Protein AF-L0PGS2-F1 (afdb_monomer)

Foldseek 3Di:
DDDDDPDPDDDQDDPPDDPPDDRPCPDAFEDEDDQQAVVVQVVCCVVVVGPYYDYDLNCLQAVCRVVGDNAHFLLNVLVLLVVCVVVVPDFVVNLSSNLNNCVVVDDPVLSVVSNPQDGPVSNVVSCVQFWDRDHPPDPCRNPGHHIDTDDDD

pLDDT: mean 84.92, std 19.07, range [28.48, 97.94]

Structure (mmCIF, N/CA/C/O backbone):
data_AF-L0PGS2-F1
#
_entry.id   AF-L0PGS2-F1
#
loop_
_atom_site.group_PDB
_atom_site.id
_atom_site.type_symbol
_atom_site.label_atom_id
_atom_site.label_alt_id
_atom_site.label_comp_id
_atom_site.label_asym_id
_atom_site.label_entity_id
_atom_site.label_seq_id
_atom_site.pdbx_PDB_ins_code
_atom_site.Cartn_x
_atom_site.Cartn_y
_atom_site.Cartn_z
_atom_site.occupancy
_atom_site.B_iso_or_equiv
_atom_site.auth_seq_id
_atom_site.auth_comp_id
_atom_site.auth_asym_id
_atom_site.auth_atom_id
_atom_site.pdbx_PDB_model_num
ATOM 1 N N . THR A 1 1 ? 22.226 13.594 0.330 1.00 32.47 1 THR A N 1
ATOM 2 C CA . THR A 1 1 ? 23.367 12.786 -0.143 1.00 32.47 1 THR A CA 1
ATOM 3 C C . THR A 1 1 ? 22.818 11.483 -0.688 1.00 32.47 1 THR A C 1
ATOM 5 O O . THR A 1 1 ? 22.303 10.657 0.051 1.00 32.47 1 THR A O 1
ATOM 8 N N . SER A 1 2 ? 22.762 11.393 -2.012 1.00 35.91 2 SER A N 1
ATOM 9 C CA . SER A 1 2 ? 21.965 10.440 -2.787 1.00 35.91 2 SER A CA 1
ATOM 10 C C . SER A 1 2 ? 22.901 9.490 -3.520 1.00 35.91 2 SER A C 1
ATOM 12 O O . SER A 1 2 ? 23.566 9.913 -4.459 1.00 35.91 2 SER A O 1
ATOM 14 N N . SER A 1 3 ? 22.965 8.225 -3.104 1.00 39.28 3 SER A N 1
ATOM 15 C CA . SER A 1 3 ? 23.744 7.211 -3.827 1.00 39.28 3 SER A CA 1
ATOM 16 C C . SER A 1 3 ? 23.524 5.793 -3.300 1.00 39.28 3 SER A C 1
ATOM 18 O O . SER A 1 3 ? 24.449 5.206 -2.768 1.00 39.28 3 SER A O 1
ATOM 20 N N . TRP A 1 4 ? 22.343 5.195 -3.498 1.00 28.48 4 TRP A N 1
ATOM 21 C CA . TRP A 1 4 ? 22.220 3.725 -3.477 1.00 28.48 4 TRP A CA 1
ATOM 22 C C . TRP A 1 4 ? 21.180 3.244 -4.501 1.00 28.48 4 TRP A C 1
ATOM 24 O O . TRP A 1 4 ? 20.071 2.851 -4.160 1.00 28.48 4 TRP A O 1
ATOM 34 N N . CYS A 1 5 ? 21.558 3.266 -5.780 1.00 32.09 5 CYS A N 1
ATOM 35 C CA . CYS A 1 5 ? 21.073 2.281 -6.747 1.00 32.09 5 CYS A CA 1
ATOM 36 C C . CYS A 1 5 ? 22.157 1.206 -6.851 1.00 32.09 5 CYS A C 1
ATOM 38 O O . CYS A 1 5 ? 23.204 1.453 -7.445 1.00 32.09 5 CYS A O 1
ATOM 40 N N . ARG A 1 6 ? 21.942 0.024 -6.265 1.00 29.12 6 ARG A N 1
ATOM 41 C CA . ARG A 1 6 ? 22.724 -1.162 -6.640 1.00 29.12 6 ARG A CA 1
ATOM 42 C C . ARG A 1 6 ? 21.908 -1.947 -7.657 1.00 29.12 6 ARG A C 1
ATOM 44 O O . ARG A 1 6 ? 20.999 -2.691 -7.309 1.00 29.12 6 ARG A O 1
ATOM 51 N N . LEU A 1 7 ? 22.231 -1.695 -8.918 1.00 39.03 7 LEU A N 1
ATOM 52 C CA . LEU A 1 7 ? 21.768 -2.416 -10.093 1.00 39.03 7 LEU A CA 1
ATOM 53 C C . LEU A 1 7 ? 22.911 -3.343 -10.531 1.00 39.03 7 LEU A C 1
ATOM 55 O O . LEU A 1 7 ? 24.043 -2.879 -10.662 1.00 39.03 7 LEU A O 1
ATOM 59 N N . TYR A 1 8 ? 22.633 -4.614 -10.805 1.00 37.81 8 TYR A N 1
ATOM 60 C CA . TYR A 1 8 ? 23.505 -5.416 -11.666 1.00 37.81 8 TYR A CA 1
ATOM 61 C C . TYR A 1 8 ? 22.916 -5.379 -13.076 1.00 37.81 8 TYR A C 1
ATOM 63 O O . TYR A 1 8 ? 22.104 -6.219 -13.449 1.00 37.81 8 TYR A O 1
ATOM 71 N N . GLY A 1 9 ? 23.283 -4.348 -13.839 1.00 42.25 9 GLY A N 1
ATOM 72 C CA . GLY A 1 9 ? 23.015 -4.281 -15.273 1.00 42.25 9 GLY A CA 1
ATOM 73 C C . GLY A 1 9 ? 24.163 -4.944 -16.026 1.00 42.25 9 GLY A C 1
ATOM 74 O O . GLY A 1 9 ? 25.286 -4.446 -15.995 1.00 42.25 9 GLY A O 1
ATOM 75 N N . VAL A 1 10 ? 23.906 -6.075 -16.678 1.00 50.50 10 VAL A N 1
ATOM 76 C CA . VAL A 1 10 ? 24.906 -6.758 -17.509 1.00 50.50 10 VAL A CA 1
ATOM 77 C C . VAL A 1 10 ? 24.833 -6.193 -18.928 1.00 50.50 10 VAL A C 1
ATOM 79 O O . VAL A 1 10 ? 23.773 -6.201 -19.551 1.00 50.50 10 VAL A O 1
ATOM 82 N N . HIS A 1 11 ? 25.956 -5.694 -19.451 1.00 45.12 11 HIS A N 1
ATOM 83 C CA . HIS A 1 11 ? 26.052 -5.260 -20.845 1.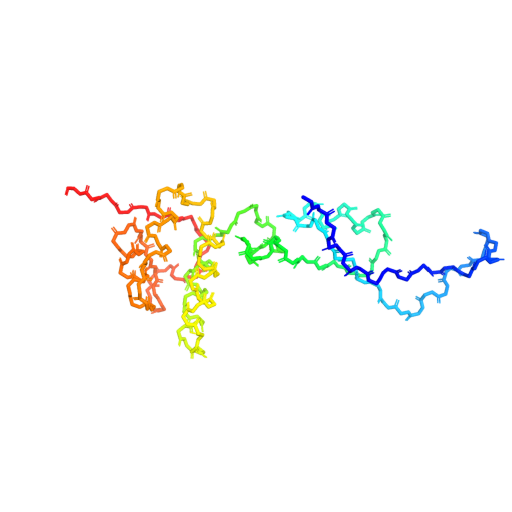00 45.12 11 HIS A CA 1
ATOM 84 C C . HIS A 1 11 ? 26.161 -6.489 -21.760 1.00 45.12 11 HIS A C 1
ATOM 86 O O . HIS A 1 11 ? 27.085 -7.287 -21.625 1.00 45.12 11 HIS A O 1
ATOM 92 N N . GLY A 1 12 ? 25.230 -6.639 -22.704 1.00 45.28 12 GLY A N 1
ATOM 93 C CA . GLY A 1 12 ? 25.138 -7.797 -23.605 1.00 45.28 12 GLY A CA 1
ATOM 94 C C . GLY A 1 12 ? 26.187 -7.890 -24.713 1.00 45.28 12 GLY A C 1
ATOM 95 O O . GLY A 1 12 ? 26.031 -8.713 -25.611 1.00 45.28 12 GLY A O 1
ATOM 96 N N . ARG A 1 13 ? 27.225 -7.046 -24.687 1.00 49.50 13 ARG A N 1
ATOM 97 C CA . ARG A 1 13 ? 28.328 -7.056 -25.655 1.00 49.50 13 ARG A CA 1
ATOM 98 C C . ARG A 1 13 ? 29.657 -7.210 -24.939 1.00 49.50 13 ARG A C 1
ATOM 100 O O . ARG A 1 13 ? 29.901 -6.573 -23.914 1.00 49.50 13 ARG A O 1
ATOM 107 N N . ARG A 1 14 ? 30.553 -8.012 -25.515 1.00 52.53 14 ARG A N 1
ATOM 108 C CA . ARG A 1 14 ? 31.965 -8.000 -25.105 1.00 52.53 14 ARG A CA 1
ATOM 109 C C . ARG A 1 14 ? 32.596 -6.665 -25.512 1.00 52.53 14 ARG A C 1
ATOM 111 O O . ARG A 1 14 ? 32.217 -6.084 -26.524 1.00 52.53 14 ARG A O 1
ATOM 118 N N . ARG A 1 15 ? 33.613 -6.212 -24.769 1.00 49.62 15 ARG A N 1
ATOM 119 C CA . ARG A 1 15 ? 34.323 -4.932 -24.996 1.00 49.62 15 ARG A CA 1
ATOM 120 C C . ARG A 1 15 ? 34.821 -4.729 -26.441 1.00 49.62 15 ARG A C 1
ATOM 122 O O . ARG A 1 15 ? 34.914 -3.591 -26.878 1.00 49.62 15 ARG A O 1
ATOM 129 N N . ASN A 1 16 ? 35.091 -5.812 -27.174 1.00 53.34 16 ASN A N 1
ATOM 130 C CA . ASN A 1 16 ? 35.611 -5.785 -28.548 1.00 53.34 16 ASN A CA 1
ATOM 131 C C . ASN A 1 16 ? 34.599 -6.270 -29.609 1.00 53.34 16 ASN A C 1
ATOM 133 O O . ASN A 1 16 ? 35.001 -6.622 -30.715 1.00 53.34 16 ASN A O 1
ATOM 137 N N . GLN A 1 17 ? 33.304 -6.341 -29.288 1.00 48.28 17 GLN A N 1
ATOM 138 C CA . GLN A 1 17 ? 32.289 -6.837 -30.222 1.00 48.28 17 GLN A CA 1
ATOM 139 C C . GLN A 1 17 ? 31.911 -5.758 -31.251 1.00 48.28 17 GLN A C 1
ATOM 141 O O . GLN A 1 17 ? 31.546 -4.640 -30.879 1.00 48.28 17 GLN A O 1
ATOM 146 N N . LYS A 1 18 ? 31.994 -6.086 -32.548 1.00 50.56 18 LYS A N 1
ATOM 147 C CA . LYS A 1 18 ? 31.597 -5.181 -33.641 1.00 50.56 18 LYS A CA 1
ATOM 148 C C . LYS A 1 18 ? 30.072 -5.032 -33.679 1.00 50.56 18 LYS A C 1
ATOM 150 O O . LYS A 1 18 ? 29.343 -5.972 -33.374 1.00 50.56 18 LYS A O 1
ATOM 155 N N . SER A 1 19 ? 29.580 -3.863 -34.094 1.00 52.81 19 SER A N 1
ATOM 156 C CA . SER A 1 19 ? 28.142 -3.533 -34.131 1.00 52.81 19 SER A CA 1
ATOM 157 C C . SER A 1 19 ? 27.299 -4.449 -35.029 1.00 52.81 19 SER A C 1
ATOM 159 O O . SER A 1 19 ? 26.081 -4.478 -34.880 1.00 52.81 19 SER A O 1
ATOM 161 N N . SER A 1 20 ? 27.941 -5.188 -35.937 1.00 55.09 20 SER A N 1
ATOM 162 C CA . SER A 1 20 ? 27.332 -6.119 -36.889 1.00 55.09 20 SER A CA 1
ATOM 163 C C . SER A 1 20 ? 27.034 -7.514 -36.323 1.00 55.09 20 SER A C 1
ATOM 165 O O . SER A 1 20 ? 26.385 -8.301 -37.004 1.00 55.09 20 SER A O 1
ATOM 167 N N . GLU A 1 21 ? 27.509 -7.857 -35.121 1.00 53.84 21 GLU A N 1
ATOM 168 C CA . GLU A 1 21 ? 27.270 -9.177 -34.518 1.00 53.84 21 GLU A CA 1
ATOM 169 C C . GLU A 1 21 ? 26.009 -9.183 -33.628 1.00 53.84 21 GLU A C 1
ATOM 171 O O . GLU A 1 21 ? 25.851 -8.282 -32.795 1.00 53.84 21 GLU A O 1
ATOM 176 N N . PRO A 1 22 ? 25.118 -10.192 -33.749 1.00 51.44 22 PRO A N 1
ATOM 177 C CA . PRO A 1 22 ? 23.904 -10.285 -32.939 1.00 51.44 22 PRO A CA 1
ATOM 178 C C . PRO A 1 22 ? 24.227 -10.450 -31.444 1.00 51.44 22 PRO A C 1
ATOM 180 O O . PRO A 1 22 ? 25.160 -11.154 -31.058 1.00 51.44 22 PRO A O 1
ATOM 183 N N . ASN A 1 23 ? 23.442 -9.795 -30.581 1.00 53.38 23 ASN A N 1
ATOM 184 C CA . ASN A 1 23 ? 23.578 -9.908 -29.126 1.00 53.38 23 ASN A CA 1
ATOM 185 C C . ASN A 1 23 ? 23.200 -11.333 -28.678 1.00 53.38 23 ASN A C 1
ATOM 187 O O . ASN A 1 23 ? 22.023 -11.676 -28.623 1.00 53.38 23 ASN A O 1
ATOM 191 N N . LEU A 1 24 ? 24.187 -12.151 -28.311 1.00 49.59 24 LEU A N 1
ATOM 192 C CA . LEU A 1 24 ? 24.002 -13.497 -27.748 1.00 49.59 24 LEU A CA 1
ATOM 193 C C . LEU A 1 24 ? 23.628 -13.458 -26.249 1.00 49.59 24 LEU A C 1
ATOM 195 O O . LEU A 1 24 ? 24.211 -14.177 -25.437 1.00 49.59 24 LEU A O 1
ATOM 199 N N . LEU A 1 25 ? 22.683 -12.607 -25.838 1.00 50.72 25 LEU A N 1
ATOM 200 C CA . LEU A 1 25 ? 22.140 -12.672 -24.477 1.00 50.72 25 LEU A CA 1
ATOM 201 C C . LEU A 1 25 ? 21.098 -13.796 -24.410 1.00 50.72 25 LEU A C 1
ATOM 203 O O . LEU A 1 25 ? 19.911 -13.578 -24.613 1.00 50.72 25 LEU A O 1
ATOM 207 N N . LEU A 1 26 ? 21.562 -15.010 -24.113 1.00 61.16 26 LEU A N 1
ATOM 208 C CA . LEU A 1 26 ? 20.713 -16.165 -23.782 1.00 61.16 26 LEU A CA 1
ATOM 209 C C . LEU A 1 26 ? 20.077 -16.065 -22.381 1.00 61.16 26 LEU A C 1
ATOM 211 O O . LEU A 1 26 ? 19.292 -16.930 -22.003 1.00 61.16 26 LEU A O 1
ATOM 215 N N . VAL A 1 27 ? 20.421 -15.039 -21.597 1.00 71.12 27 VAL A N 1
ATOM 216 C CA . VAL A 1 27 ? 19.950 -14.863 -20.217 1.00 71.12 27 VAL A CA 1
ATOM 217 C C . VAL A 1 27 ? 18.952 -13.702 -20.164 1.00 71.12 27 VAL A C 1
ATOM 219 O O . VAL A 1 27 ? 19.310 -12.600 -20.587 1.00 71.12 27 VAL A O 1
ATOM 222 N N . PRO A 1 28 ? 17.727 -13.913 -19.645 1.00 80.88 28 PRO A N 1
ATOM 223 C CA . PRO A 1 28 ? 16.724 -12.861 -19.550 1.00 80.88 28 PRO A CA 1
ATOM 224 C C . PRO A 1 28 ? 17.177 -11.743 -18.603 1.00 80.88 28 PRO A C 1
ATOM 226 O O . PRO A 1 28 ? 17.633 -11.999 -17.488 1.00 80.88 28 PRO A O 1
ATOM 229 N N . VAL A 1 29 ? 17.023 -10.494 -19.042 1.00 81.50 29 VAL A N 1
ATOM 230 C CA . VAL A 1 29 ? 17.383 -9.288 -18.283 1.00 81.50 29 VAL A CA 1
ATOM 231 C C . VAL A 1 29 ? 16.122 -8.594 -17.773 1.00 81.50 29 VAL A C 1
ATOM 233 O O . VAL A 1 29 ? 15.183 -8.373 -18.537 1.00 81.50 29 VAL A O 1
ATOM 236 N N . VAL A 1 30 ? 16.119 -8.203 -16.496 1.00 87.00 30 VAL A N 1
ATOM 237 C CA . VAL A 1 30 ? 15.042 -7.427 -15.861 1.00 87.00 30 VAL A CA 1
ATOM 238 C C . VAL A 1 30 ? 15.575 -6.058 -15.443 1.00 87.00 30 VAL A C 1
ATOM 240 O O . VAL A 1 30 ? 16.555 -5.982 -14.700 1.00 87.00 30 VAL A O 1
ATOM 243 N N . ALA A 1 31 ? 14.935 -4.973 -15.885 1.00 85.56 31 ALA A N 1
ATOM 244 C CA . ALA A 1 31 ? 15.253 -3.634 -15.386 1.00 85.56 31 ALA A CA 1
ATOM 245 C C . ALA A 1 31 ? 14.510 -3.351 -14.074 1.00 85.56 31 ALA A C 1
ATOM 247 O O . ALA A 1 31 ? 13.329 -3.663 -13.941 1.00 85.56 31 ALA A O 1
ATOM 248 N N . ASN A 1 32 ? 15.190 -2.718 -13.118 1.00 86.50 32 ASN A N 1
ATOM 249 C CA . ASN A 1 32 ? 14.606 -2.263 -11.858 1.00 86.50 32 ASN A CA 1
ATOM 250 C C . ASN A 1 32 ? 15.049 -0.831 -11.573 1.00 86.50 32 ASN A C 1
ATOM 252 O O . ASN A 1 32 ? 16.241 -0.574 -11.421 1.00 86.50 32 ASN A O 1
ATOM 256 N N . GLY A 1 33 ? 14.095 0.084 -11.462 1.00 79.19 33 GLY A N 1
ATOM 257 C CA . GLY A 1 33 ? 14.372 1.474 -11.121 1.00 79.19 33 GLY A CA 1
ATOM 258 C C . GLY A 1 33 ? 13.307 2.406 -11.672 1.00 79.19 33 GLY A C 1
ATOM 259 O O . GLY A 1 33 ? 12.873 2.241 -12.802 1.00 79.19 33 GLY A O 1
ATOM 260 N N . ASP A 1 34 ? 12.884 3.363 -10.848 1.00 85.69 34 ASP A N 1
ATOM 261 C CA . ASP A 1 34 ? 12.058 4.518 -11.233 1.00 85.69 34 ASP A CA 1
ATOM 262 C C . ASP A 1 34 ? 10.758 4.228 -12.001 1.00 85.69 34 ASP A C 1
ATOM 264 O O . ASP A 1 34 ? 10.264 5.061 -12.750 1.00 85.69 34 ASP A O 1
ATOM 268 N N . VAL A 1 35 ? 10.144 3.074 -11.734 1.00 91.50 35 VAL A N 1
ATOM 269 C CA . VAL A 1 35 ? 8.808 2.720 -12.228 1.00 91.50 35 VAL A CA 1
ATOM 270 C C . VAL A 1 35 ? 7.754 3.092 -11.186 1.00 91.50 35 VAL A C 1
ATOM 272 O O . VAL A 1 35 ? 7.635 2.404 -10.165 1.00 91.50 35 VAL A O 1
ATOM 275 N N . PHE A 1 36 ? 6.980 4.149 -11.440 1.00 91.88 36 PHE A N 1
ATOM 276 C CA . PHE A 1 36 ? 5.854 4.584 -10.596 1.00 91.88 36 PHE A CA 1
ATOM 277 C C . PHE A 1 36 ? 4.499 4.480 -11.302 1.00 91.88 36 PHE A C 1
ATOM 279 O O . PHE A 1 36 ? 3.468 4.439 -10.632 1.00 91.88 36 PHE A O 1
ATOM 286 N N . THR A 1 37 ? 4.509 4.389 -12.628 1.00 93.19 37 THR A N 1
ATOM 287 C CA . THR A 1 37 ? 3.338 4.175 -13.478 1.00 93.19 37 THR A CA 1
ATOM 288 C C . THR A 1 37 ? 3.588 3.030 -14.458 1.00 93.19 37 THR A C 1
ATOM 290 O O . THR A 1 37 ? 4.733 2.651 -14.728 1.00 93.19 37 THR A O 1
ATOM 293 N N . LEU A 1 38 ? 2.516 2.493 -15.044 1.00 94.31 38 LEU A N 1
ATOM 294 C CA . LEU A 1 38 ? 2.642 1.526 -16.137 1.00 94.31 38 LEU A CA 1
ATOM 295 C C . LEU A 1 38 ? 3.324 2.154 -17.368 1.00 94.31 38 LEU A C 1
ATOM 297 O O . LEU A 1 38 ? 4.059 1.476 -18.084 1.00 94.31 38 LEU A O 1
ATOM 301 N N . SER A 1 39 ? 3.140 3.462 -17.584 1.00 93.88 39 SER A N 1
ATOM 302 C CA . SER A 1 39 ? 3.834 4.197 -18.643 1.00 93.88 39 SER A CA 1
ATOM 303 C C . SER A 1 39 ? 5.349 4.196 -18.435 1.00 93.88 39 SER A C 1
ATOM 305 O O . SER A 1 39 ? 6.079 3.948 -19.390 1.00 93.88 39 SER A O 1
ATOM 307 N N . ASP A 1 40 ? 5.834 4.401 -17.205 1.00 91.75 40 ASP A N 1
ATOM 308 C CA . ASP A 1 40 ? 7.272 4.344 -16.900 1.00 91.75 40 ASP A CA 1
ATOM 309 C C . ASP A 1 40 ? 7.847 2.966 -17.239 1.00 91.75 40 ASP A C 1
ATOM 311 O O . ASP A 1 40 ? 8.880 2.863 -17.903 1.00 91.75 40 ASP A O 1
ATOM 315 N N . ALA A 1 41 ? 7.140 1.899 -16.843 1.00 92.12 41 ALA A N 1
ATOM 316 C CA . ALA A 1 41 ? 7.529 0.527 -17.155 1.00 92.12 41 ALA A CA 1
ATOM 317 C C . ALA A 1 41 ? 7.630 0.299 -18.670 1.00 92.12 41 ALA A C 1
ATOM 319 O O . ALA A 1 41 ? 8.640 -0.215 -19.153 1.00 92.12 41 ALA A O 1
ATOM 320 N N . ASN A 1 42 ? 6.618 0.735 -19.425 1.00 93.06 42 ASN A N 1
ATOM 321 C CA . ASN A 1 42 ? 6.584 0.605 -20.881 1.00 93.06 42 ASN A CA 1
ATOM 322 C C . ASN A 1 42 ? 7.695 1.418 -21.561 1.00 93.06 42 ASN A C 1
ATOM 324 O O . ASN A 1 42 ? 8.344 0.925 -22.485 1.00 93.06 42 ASN A O 1
ATOM 328 N N . CYS A 1 43 ? 7.952 2.641 -21.094 1.00 91.38 43 CYS A N 1
ATOM 329 C CA . CYS A 1 43 ? 9.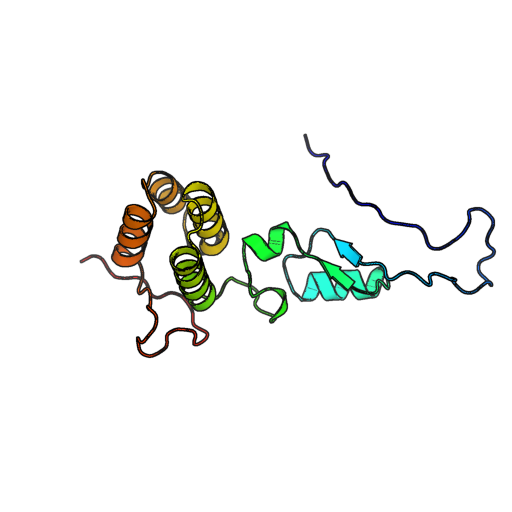029 3.490 -21.598 1.00 91.38 43 CYS A CA 1
ATOM 330 C C . CYS A 1 43 ? 10.404 2.853 -21.365 1.00 91.38 43 CYS A C 1
ATOM 332 O O . CYS A 1 43 ? 11.204 2.771 -22.298 1.00 91.3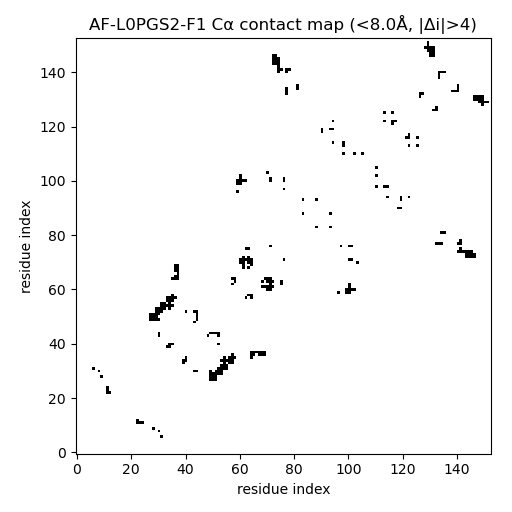8 43 CYS A O 1
ATOM 334 N N . ILE A 1 44 ? 10.667 2.354 -20.153 1.00 86.31 44 ILE A N 1
ATOM 335 C CA . ILE A 1 44 ? 11.930 1.685 -19.818 1.00 86.31 44 ILE A CA 1
ATOM 336 C C . ILE A 1 44 ? 12.087 0.408 -20.643 1.00 86.31 44 ILE A C 1
ATOM 338 O O . ILE A 1 44 ? 13.152 0.198 -21.224 1.00 86.31 44 ILE A O 1
ATOM 342 N N . ALA A 1 45 ? 11.039 -0.412 -20.756 1.00 88.56 45 ALA A N 1
ATOM 343 C CA . ALA A 1 45 ? 11.069 -1.632 -21.559 1.00 88.56 45 ALA A CA 1
ATOM 344 C C . ALA A 1 45 ? 11.389 -1.328 -23.027 1.00 88.56 45 ALA A C 1
ATOM 346 O O . ALA A 1 45 ? 12.288 -1.939 -23.602 1.00 88.56 45 ALA A O 1
ATOM 347 N N . LYS A 1 46 ? 10.725 -0.322 -23.609 1.00 89.50 46 LYS A N 1
ATOM 348 C CA . LYS A 1 46 ? 10.948 0.102 -24.996 1.00 89.50 46 LYS A CA 1
ATOM 349 C C . LYS A 1 46 ? 12.356 0.654 -25.222 1.00 89.50 46 LYS A C 1
ATOM 351 O O . LYS A 1 46 ? 12.958 0.371 -26.251 1.00 89.50 46 LYS A O 1
ATOM 356 N N . TYR A 1 47 ? 12.877 1.445 -24.284 1.00 87.12 47 TYR A N 1
ATOM 357 C CA . TYR A 1 47 ? 14.192 2.073 -24.417 1.00 87.12 47 TYR A CA 1
ATOM 358 C C . TYR A 1 47 ? 15.347 1.085 -24.206 1.00 87.12 47 TYR A C 1
ATOM 360 O O . TYR A 1 47 ? 16.360 1.149 -24.897 1.00 87.12 47 TYR A O 1
ATOM 368 N N . THR A 1 48 ? 15.204 0.170 -23.247 1.00 83.00 48 THR A N 1
ATOM 369 C CA . THR A 1 48 ? 16.279 -0.752 -22.843 1.00 83.00 48 THR A CA 1
ATOM 370 C C . THR A 1 48 ? 16.199 -2.122 -23.515 1.00 83.00 48 THR A C 1
ATOM 372 O O . THR A 1 48 ? 17.181 -2.861 -23.486 1.00 83.00 48 THR A O 1
ATOM 375 N N . ASN A 1 49 ? 15.060 -2.452 -24.136 1.00 85.50 49 ASN A N 1
ATOM 376 C CA . ASN A 1 49 ? 14.784 -3.741 -24.772 1.00 85.50 49 ASN A CA 1
ATOM 377 C C . ASN A 1 49 ? 15.039 -4.941 -23.836 1.00 85.50 49 ASN A C 1
ATOM 379 O O . ASN A 1 49 ? 15.600 -5.961 -24.238 1.00 85.50 49 ASN A O 1
ATOM 383 N N . VAL A 1 50 ? 14.675 -4.784 -22.560 1.00 86.12 50 VAL A N 1
ATOM 384 C CA . VAL A 1 50 ? 14.779 -5.823 -21.524 1.00 86.12 50 VAL A CA 1
ATOM 385 C C . VAL A 1 50 ? 13.632 -6.827 -21.610 1.00 86.12 50 VAL A C 1
ATOM 387 O O . VAL A 1 50 ? 12.566 -6.535 -22.145 1.00 86.12 50 VAL A O 1
ATOM 390 N N . ASN A 1 51 ? 13.835 -8.012 -21.035 1.00 88.12 51 ASN A N 1
ATOM 391 C CA . ASN A 1 51 ? 12.838 -9.083 -21.006 1.00 88.12 51 ASN A CA 1
ATOM 392 C C . ASN A 1 51 ? 11.782 -8.888 -19.909 1.00 88.12 51 ASN A C 1
ATOM 394 O O . ASN A 1 51 ? 10.738 -9.533 -19.951 1.00 88.12 51 ASN A O 1
ATOM 398 N N . GLY A 1 52 ? 12.045 -8.025 -18.925 1.00 89.00 52 GLY A N 1
ATOM 399 C CA . GLY A 1 52 ? 11.100 -7.733 -17.855 1.00 89.00 52 GLY A CA 1
ATOM 400 C C . GLY A 1 52 ? 11.389 -6.426 -17.128 1.00 89.00 52 GLY A C 1
ATOM 401 O O . GLY A 1 52 ? 12.479 -5.859 -17.221 1.00 89.00 52 GLY A O 1
ATOM 402 N N . ILE A 1 53 ? 10.393 -5.972 -16.373 1.00 91.12 53 ILE A N 1
ATOM 403 C CA . ILE A 1 53 ? 10.453 -4.772 -15.542 1.00 91.12 53 ILE A CA 1
ATOM 404 C C . ILE A 1 53 ? 10.083 -5.139 -14.109 1.00 91.12 53 ILE A C 1
ATOM 406 O O . ILE A 1 53 ? 9.138 -5.886 -13.871 1.00 91.12 53 ILE A O 1
ATOM 410 N N . MET A 1 54 ? 10.804 -4.567 -13.153 1.00 91.50 54 MET A N 1
ATOM 411 C CA . MET A 1 54 ? 10.506 -4.639 -11.733 1.00 91.50 54 MET A CA 1
ATOM 412 C C . MET A 1 54 ? 10.373 -3.224 -11.165 1.00 91.50 54 MET A C 1
ATOM 414 O O . MET A 1 54 ? 11.160 -2.332 -11.480 1.00 91.50 54 MET A O 1
ATOM 418 N N . SER A 1 55 ? 9.378 -3.024 -10.300 1.00 91.31 55 SER A N 1
ATOM 419 C CA . SER A 1 55 ? 9.252 -1.817 -9.483 1.00 91.31 55 SER A CA 1
ATOM 420 C C . SER A 1 55 ? 9.497 -2.172 -8.024 1.00 91.31 55 SER A C 1
ATOM 422 O O . SER A 1 55 ? 8.950 -3.146 -7.516 1.00 91.31 55 SER A O 1
ATOM 424 N N . SER A 1 56 ? 10.312 -1.366 -7.349 1.00 88.50 56 SER A N 1
ATOM 425 C CA . SER A 1 56 ? 10.564 -1.482 -5.911 1.00 88.50 56 SER A CA 1
ATOM 426 C C . SER A 1 56 ? 9.760 -0.443 -5.135 1.00 88.50 56 SER A C 1
ATOM 428 O O . SER A 1 56 ? 8.881 -0.779 -4.352 1.00 88.50 56 SER A O 1
ATOM 430 N N . ARG A 1 57 ? 10.017 0.847 -5.371 1.00 89.88 57 ARG A N 1
ATOM 431 C CA . ARG A 1 57 ? 9.325 1.929 -4.656 1.00 89.88 57 ARG A CA 1
ATOM 432 C C . ARG A 1 57 ? 7.880 2.100 -5.110 1.00 89.88 57 ARG A C 1
ATOM 434 O O . ARG A 1 57 ? 7.014 2.244 -4.257 1.00 89.88 57 ARG A O 1
ATOM 441 N N . GLY A 1 58 ? 7.614 2.066 -6.417 1.00 92.19 58 GLY A N 1
ATOM 442 C CA . GLY A 1 58 ? 6.273 2.294 -6.961 1.00 92.19 58 GLY A CA 1
ATOM 443 C C . GLY A 1 58 ? 5.244 1.301 -6.423 1.00 92.19 58 GLY A C 1
ATOM 444 O O . GLY A 1 58 ? 4.165 1.715 -6.006 1.00 92.19 58 GLY A O 1
ATOM 445 N N . ILE A 1 59 ? 5.613 0.020 -6.317 1.00 93.62 59 ILE A N 1
ATOM 446 C CA . ILE A 1 59 ? 4.693 -1.022 -5.845 1.00 93.62 59 ILE A CA 1
ATOM 447 C C . ILE A 1 59 ? 4.352 -0.913 -4.351 1.00 93.62 59 ILE A C 1
ATOM 449 O O . ILE A 1 59 ? 3.257 -1.291 -3.950 1.00 93.62 59 ILE A O 1
ATOM 453 N N . LEU A 1 60 ? 5.238 -0.327 -3.531 1.00 94.19 60 LEU A N 1
ATOM 454 C CA . LEU A 1 60 ? 4.938 -0.032 -2.122 1.00 94.19 60 LEU A CA 1
ATOM 455 C C . LEU A 1 60 ? 3.849 1.038 -1.978 1.00 94.19 60 LEU A C 1
ATOM 457 O O . LEU A 1 60 ? 3.076 0.998 -1.026 1.00 94.19 60 LEU A O 1
ATOM 461 N N . PHE A 1 61 ? 3.799 2.002 -2.902 1.00 94.69 61 PHE A N 1
ATOM 462 C CA . PHE A 1 61 ? 2.763 3.037 -2.915 1.00 94.69 61 PHE A CA 1
ATOM 463 C C . PHE A 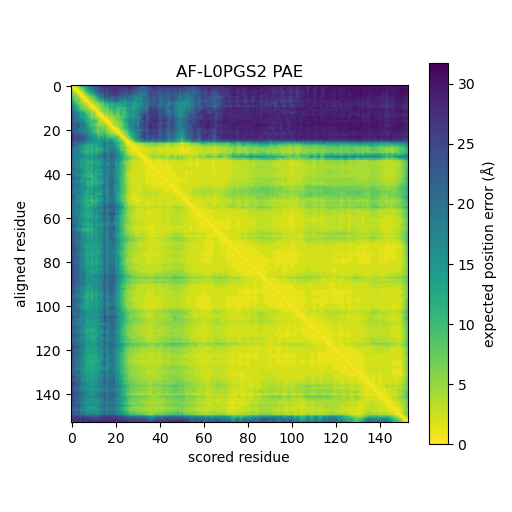1 61 ? 1.482 2.565 -3.595 1.00 94.69 61 PHE A C 1
ATOM 465 O O . PHE A 1 61 ? 0.407 3.034 -3.242 1.00 94.69 61 PHE A O 1
ATOM 472 N N . ASN A 1 62 ? 1.590 1.680 -4.585 1.00 95.69 62 ASN A N 1
ATOM 473 C CA . ASN A 1 62 ? 0.462 1.170 -5.347 1.00 95.69 62 ASN A CA 1
ATOM 474 C C . ASN A 1 62 ? 0.708 -0.287 -5.776 1.00 95.69 62 ASN A C 1
ATOM 476 O O . ASN A 1 62 ? 1.327 -0.522 -6.817 1.00 95.69 62 ASN A O 1
ATOM 480 N N . PRO A 1 63 ? 0.176 -1.275 -5.037 1.00 95.25 63 PRO A N 1
ATOM 481 C CA . PRO A 1 63 ? 0.266 -2.679 -5.433 1.00 95.25 63 PRO A CA 1
ATOM 482 C C . PRO A 1 63 ? -0.402 -2.989 -6.781 1.00 95.25 63 PRO A C 1
ATOM 484 O O . PRO A 1 63 ? -0.045 -3.965 -7.431 1.00 95.25 63 PRO A O 1
ATOM 487 N N . ALA A 1 64 ? -1.338 -2.148 -7.231 1.00 95.56 64 ALA A N 1
ATOM 488 C CA . ALA A 1 64 ? -2.044 -2.297 -8.500 1.00 95.56 64 ALA A CA 1
ATOM 489 C C . ALA A 1 64 ? -1.341 -1.597 -9.683 1.00 95.56 64 ALA A C 1
ATOM 491 O O . ALA A 1 64 ? -1.931 -1.470 -10.755 1.00 95.56 64 ALA A O 1
ATOM 492 N N . LEU A 1 65 ? -0.084 -1.158 -9.518 1.00 95.38 65 LEU A N 1
ATOM 493 C CA . LEU A 1 65 ? 0.694 -0.455 -10.550 1.00 95.38 65 LEU A CA 1
ATOM 494 C C . LEU A 1 65 ? 0.697 -1.207 -11.887 1.00 95.38 65 LEU A C 1
ATOM 496 O O . LEU A 1 65 ? 0.394 -0.630 -12.930 1.00 95.38 65 LEU A O 1
ATOM 500 N N . PHE A 1 66 ? 1.000 -2.507 -11.863 1.00 94.75 66 PHE A N 1
ATOM 501 C CA . PHE A 1 66 ? 1.072 -3.322 -13.081 1.00 94.75 66 PHE A CA 1
ATOM 502 C C . PHE A 1 66 ? -0.300 -3.693 -13.658 1.00 94.75 66 PHE A C 1
ATOM 504 O O . PHE A 1 66 ? -0.372 -4.149 -14.794 1.00 94.75 66 PHE A O 1
ATOM 511 N N . SER A 1 67 ? -1.385 -3.428 -12.926 1.00 94.50 67 SER A N 1
ATOM 512 C CA . SER A 1 67 ? -2.758 -3.517 -13.435 1.00 94.50 67 SER A CA 1
ATOM 513 C C . SER A 1 67 ? -3.216 -2.223 -14.125 1.00 94.50 67 SER A C 1
ATOM 515 O O . SER A 1 67 ? -4.379 -2.116 -14.502 1.00 94.50 67 SER A O 1
ATOM 517 N N . GLY A 1 68 ? -2.323 -1.238 -14.289 1.00 92.94 68 GLY A N 1
ATOM 518 C CA . GLY A 1 68 ? -2.592 0.008 -15.013 1.00 92.94 68 GLY A CA 1
ATOM 519 C C . GLY A 1 68 ? -3.198 1.131 -14.173 1.00 92.94 68 GLY A C 1
ATOM 520 O O . GLY A 1 68 ? -3.628 2.131 -14.736 1.00 92.94 68 GLY A O 1
ATOM 521 N N . PHE A 1 69 ? -3.233 0.998 -12.845 1.00 93.50 69 PHE A N 1
ATOM 522 C CA . PHE A 1 69 ? -3.739 2.055 -11.970 1.00 93.50 69 PHE A CA 1
ATOM 523 C C . PHE A 1 69 ? -2.662 3.106 -11.668 1.00 93.50 69 PHE A C 1
ATOM 525 O O . PHE A 1 69 ? -1.545 2.762 -11.284 1.00 93.50 69 PHE A O 1
ATOM 532 N N . ASP A 1 70 ? -3.022 4.390 -11.733 1.00 90.19 70 ASP A N 1
ATOM 533 C CA . ASP A 1 70 ? -2.127 5.514 -11.390 1.00 90.19 70 ASP A CA 1
ATOM 534 C C . ASP A 1 70 ? -2.007 5.771 -9.872 1.00 90.19 70 ASP A C 1
ATOM 536 O O . ASP A 1 70 ? -1.111 6.476 -9.375 1.00 90.19 70 ASP A O 1
ATOM 540 N N . SER A 1 71 ? -2.931 5.209 -9.098 1.00 92.00 71 SER A N 1
ATOM 541 C CA . SER A 1 71 ? -2.996 5.308 -7.643 1.00 92.00 71 SER A CA 1
ATOM 542 C C . SER A 1 71 ? -3.442 3.985 -7.030 1.00 92.00 71 SER A C 1
ATOM 544 O O . SER A 1 71 ? -4.036 3.147 -7.703 1.00 92.00 71 SER A O 1
ATOM 546 N N . CYS A 1 72 ? -3.129 3.794 -5.747 1.00 95.38 72 CYS A N 1
ATOM 547 C CA . CYS A 1 72 ? -3.570 2.623 -5.000 1.00 95.38 72 CYS A CA 1
ATOM 548 C C . CYS A 1 72 ? -5.103 2.628 -4.889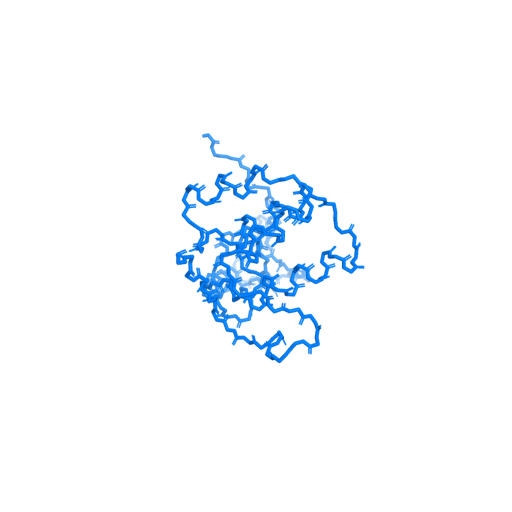 1.00 95.38 72 CYS A C 1
ATOM 550 O O . CYS A 1 72 ? -5.642 3.535 -4.244 1.00 95.38 72 CYS A O 1
ATOM 552 N N . PRO A 1 73 ? -5.819 1.665 -5.497 1.00 96.19 73 PRO A N 1
ATOM 553 C CA . PRO A 1 73 ? -7.258 1.564 -5.308 1.00 96.19 73 PRO A CA 1
ATOM 554 C C . PRO A 1 73 ? -7.551 1.173 -3.857 1.00 96.19 73 PRO A C 1
ATOM 556 O O . PRO A 1 73 ? -6.799 0.411 -3.248 1.00 96.19 73 PRO A O 1
ATOM 559 N N . TRP A 1 74 ? -8.673 1.636 -3.304 1.00 96.94 74 TRP A N 1
ATOM 560 C CA . TRP A 1 74 ? -9.007 1.363 -1.901 1.00 96.94 74 TRP A CA 1
ATOM 561 C C . TRP A 1 74 ? -9.151 -0.136 -1.626 1.00 96.94 74 TRP A C 1
ATOM 563 O O . TRP A 1 74 ? -8.607 -0.658 -0.658 1.00 96.94 74 TRP A O 1
ATOM 573 N N . SER A 1 75 ? -9.728 -0.863 -2.583 1.00 96.75 75 SER A N 1
ATOM 574 C CA . SER A 1 75 ? -9.809 -2.327 -2.550 1.00 96.75 75 SER A CA 1
ATOM 575 C C . SER A 1 75 ? -8.461 -3.059 -2.456 1.00 96.75 75 SER A C 1
ATOM 577 O O . SER A 1 75 ? -8.429 -4.226 -2.067 1.00 96.75 75 SER A O 1
ATOM 579 N N . ALA A 1 76 ? -7.340 -2.423 -2.822 1.00 97.12 76 ALA A N 1
ATOM 580 C CA . ALA A 1 76 ? -6.013 -2.997 -2.597 1.00 97.12 76 ALA A CA 1
ATOM 581 C C . ALA A 1 76 ? -5.574 -2.837 -1.137 1.00 97.12 76 ALA A C 1
ATOM 583 O O . ALA A 1 76 ? -4.933 -3.740 -0.610 1.00 97.12 76 ALA A O 1
ATOM 584 N N . ILE A 1 77 ? -5.945 -1.736 -0.473 1.00 97.19 77 ILE A N 1
ATOM 585 C CA . ILE A 1 77 ? -5.717 -1.534 0.966 1.00 97.19 77 ILE A CA 1
ATOM 586 C C . ILE A 1 77 ? -6.560 -2.526 1.770 1.00 97.19 77 ILE A C 1
ATOM 588 O O . ILE A 1 77 ? -6.018 -3.201 2.638 1.00 97.19 77 ILE A O 1
ATOM 592 N N . GLU A 1 78 ? -7.839 -2.692 1.427 1.00 97.62 78 GLU A N 1
ATOM 593 C CA . GLU A 1 78 ? -8.726 -3.689 2.050 1.00 97.62 78 GLU A CA 1
ATOM 594 C C . GLU A 1 78 ? -8.149 -5.107 1.956 1.00 97.62 78 GLU A C 1
ATOM 596 O O . GLU A 1 78 ? -8.018 -5.801 2.963 1.00 97.62 78 GLU A O 1
ATOM 601 N N . ARG A 1 79 ? -7.720 -5.523 0.755 1.00 97.44 79 ARG A N 1
ATOM 602 C CA . ARG A 1 79 ? -7.069 -6.826 0.550 1.00 97.44 79 ARG A CA 1
ATOM 603 C C . ARG A 1 79 ? -5.744 -6.947 1.285 1.00 97.44 79 ARG A C 1
ATOM 605 O O . ARG A 1 79 ? -5.441 -8.011 1.811 1.00 97.44 79 ARG A O 1
ATOM 612 N N . PHE A 1 80 ? -4.940 -5.887 1.300 1.00 97.56 80 PHE A N 1
ATOM 613 C CA . PHE A 1 80 ? -3.673 -5.895 2.019 1.00 97.56 80 PHE A CA 1
ATOM 614 C C . PHE A 1 80 ? -3.896 -6.089 3.518 1.00 97.56 80 PHE A C 1
ATOM 616 O O . PHE A 1 80 ? -3.185 -6.883 4.129 1.00 97.56 80 PHE A O 1
ATOM 623 N N . ILE A 1 81 ? -4.889 -5.409 4.096 1.00 97.50 81 ILE A N 1
ATOM 624 C CA . ILE A 1 81 ? -5.269 -5.581 5.498 1.00 97.50 81 ILE A CA 1
ATOM 625 C C . ILE A 1 81 ? -5.709 -7.018 5.745 1.00 97.50 81 ILE A C 1
ATOM 627 O O . ILE A 1 81 ? -5.163 -7.662 6.637 1.00 97.50 81 ILE A O 1
ATOM 631 N N . GLU A 1 82 ? -6.611 -7.539 4.916 1.00 97.50 82 GLU A N 1
ATOM 632 C CA . GLU A 1 82 ? -7.086 -8.913 5.042 1.00 97.50 82 GLU A CA 1
ATOM 633 C C . GLU A 1 82 ? -5.936 -9.926 5.002 1.00 97.50 82 GLU A C 1
ATOM 635 O O . GLU A 1 82 ? -5.771 -10.724 5.920 1.00 97.50 82 GLU A O 1
ATOM 640 N N . TYR A 1 83 ? -5.075 -9.864 3.985 1.00 97.38 83 TYR A N 1
ATOM 641 C CA . TYR A 1 83 ? -3.939 -10.778 3.886 1.00 97.38 83 TYR A CA 1
ATOM 642 C C . TYR A 1 83 ? -2.947 -10.595 5.033 1.00 97.38 83 TYR A C 1
ATOM 644 O O . TYR A 1 83 ? -2.415 -11.575 5.548 1.00 97.38 83 TYR A O 1
ATOM 652 N N . SER A 1 84 ? -2.711 -9.362 5.476 1.00 97.31 84 SER A N 1
ATOM 653 C CA . SER A 1 84 ? -1.818 -9.106 6.607 1.00 97.31 84 SER A CA 1
ATOM 654 C C . SER A 1 84 ? -2.325 -9.749 7.894 1.00 97.31 84 SER A C 1
ATOM 656 O O . SER A 1 84 ? -1.523 -10.285 8.655 1.00 97.31 84 SER A O 1
ATOM 658 N N . LEU A 1 85 ? -3.638 -9.719 8.128 1.00 96.44 85 LEU A N 1
ATOM 659 C CA . LEU A 1 85 ? -4.270 -10.360 9.279 1.00 96.44 85 LEU A CA 1
ATOM 660 C C . LEU A 1 85 ? -4.254 -11.885 9.139 1.00 96.44 85 LEU A C 1
ATOM 662 O O . LEU A 1 85 ? -3.786 -12.575 10.042 1.00 96.44 85 LEU A O 1
ATOM 666 N N . SER A 1 86 ? -4.682 -12.395 7.984 1.00 96.94 86 SER A N 1
ATOM 667 C CA . SER A 1 86 ? -4.766 -13.828 7.694 1.00 96.94 86 SER A CA 1
ATOM 668 C C . SER A 1 86 ? -3.411 -14.546 7.759 1.00 96.94 86 SER A C 1
ATOM 670 O O . SER A 1 86 ? -3.340 -15.684 8.218 1.00 96.94 86 SER A O 1
ATOM 672 N N . TYR A 1 87 ? -2.319 -13.889 7.351 1.00 96.19 87 TYR A N 1
ATOM 673 C CA . TYR A 1 87 ? -0.968 -14.468 7.376 1.00 96.19 87 TYR A CA 1
ATOM 674 C C . TYR A 1 87 ? -0.109 -14.028 8.574 1.00 96.19 87 TYR A C 1
ATOM 676 O O . TYR A 1 87 ? 1.039 -14.457 8.683 1.00 96.19 87 TYR A O 1
ATOM 684 N N . GLY A 1 88 ? -0.628 -13.186 9.474 1.00 94.25 88 GLY A N 1
ATOM 685 C CA . GLY A 1 88 ? 0.089 -12.767 10.683 1.00 94.25 88 GLY A CA 1
ATOM 686 C C . GLY A 1 88 ? 1.295 -11.857 10.419 1.00 94.25 88 GLY A C 1
ATOM 687 O O . GLY A 1 88 ? 2.388 -12.092 10.938 1.00 94.25 88 GLY A O 1
ATOM 688 N N . LEU A 1 89 ? 1.121 -10.804 9.616 1.00 96.12 89 LEU A N 1
ATOM 689 C CA . LEU A 1 89 ? 2.181 -9.834 9.342 1.00 96.12 89 LEU A CA 1
ATOM 690 C C . LEU A 1 89 ? 2.594 -9.082 10.619 1.00 96.12 89 LEU A C 1
ATOM 692 O O . LEU A 1 89 ? 1.761 -8.607 11.391 1.00 96.12 89 LEU A O 1
ATOM 696 N N . ASN A 1 90 ? 3.903 -8.910 10.815 1.00 97.00 90 ASN A N 1
ATOM 697 C CA . ASN A 1 90 ? 4.430 -8.121 11.926 1.00 97.00 90 ASN A CA 1
ATOM 698 C C . ASN A 1 90 ? 3.900 -6.674 11.890 1.00 97.00 90 ASN A C 1
ATOM 700 O O . ASN A 1 90 ? 3.914 -6.025 10.842 1.00 97.00 90 ASN A O 1
ATOM 704 N N . PHE A 1 91 ? 3.521 -6.147 13.058 1.00 97.12 91 PHE A N 1
ATOM 705 C CA . PHE A 1 91 ? 2.951 -4.806 13.208 1.00 97.12 91 PHE A CA 1
ATOM 706 C C . PHE A 1 91 ? 3.784 -3.693 12.554 1.00 97.12 91 PHE A C 1
ATOM 708 O O . PHE A 1 91 ? 3.224 -2.827 11.887 1.00 97.12 91 PHE A O 1
ATOM 715 N N . HIS A 1 92 ? 5.111 -3.710 12.707 1.00 96.50 92 HIS A N 1
ATOM 716 C CA . HIS A 1 92 ? 5.962 -2.672 12.131 1.00 96.50 92 HIS A CA 1
ATOM 717 C C . HIS A 1 92 ? 5.882 -2.672 10.601 1.00 96.50 92 HIS A C 1
ATOM 719 O O . HIS A 1 92 ? 5.714 -1.619 9.988 1.00 96.50 92 HIS A O 1
ATOM 725 N N . LEU A 1 93 ? 5.941 -3.855 9.979 1.00 97.12 93 LEU A N 1
ATOM 726 C CA . LEU A 1 93 ? 5.795 -3.987 8.529 1.00 97.12 93 LEU A CA 1
ATOM 727 C C . LEU A 1 93 ? 4.399 -3.555 8.084 1.00 97.12 93 LEU A C 1
ATOM 729 O O . LEU A 1 93 ? 4.278 -2.762 7.152 1.00 97.12 93 LEU A O 1
ATOM 733 N N . PHE A 1 94 ? 3.362 -4.013 8.786 1.00 97.94 94 PHE A N 1
ATOM 734 C CA . PHE A 1 94 ? 1.982 -3.620 8.527 1.00 97.94 94 PHE A CA 1
ATOM 735 C C . PHE A 1 94 ? 1.819 -2.094 8.531 1.00 97.94 94 PHE A C 1
ATOM 737 O O . PHE A 1 94 ? 1.372 -1.520 7.540 1.00 97.94 94 PHE A O 1
ATOM 744 N N . GLN A 1 95 ? 2.271 -1.418 9.590 1.00 97.94 95 GLN A N 1
ATOM 745 C CA . GLN A 1 95 ? 2.185 0.035 9.716 1.00 97.94 95 GLN A CA 1
ATOM 746 C C . GLN A 1 95 ? 2.913 0.758 8.575 1.00 97.94 95 GLN A C 1
ATOM 748 O O . GLN A 1 95 ? 2.363 1.689 7.984 1.00 97.94 95 GLN A O 1
ATOM 753 N N . GLN A 1 96 ? 4.137 0.336 8.241 1.00 97.06 96 GLN A N 1
ATOM 754 C CA . GLN A 1 96 ? 4.896 0.958 7.154 1.00 97.06 96 GLN A CA 1
ATOM 755 C C . GLN A 1 96 ? 4.200 0.774 5.802 1.00 97.06 96 GLN A C 1
ATOM 757 O O . GLN A 1 96 ? 4.110 1.731 5.035 1.00 97.06 96 GLN A O 1
ATOM 762 N N . HIS A 1 97 ? 3.667 -0.414 5.514 1.00 97.44 97 HIS A N 1
ATOM 763 C CA . HIS A 1 97 ? 2.933 -0.660 4.275 1.00 97.44 97 HIS A CA 1
ATOM 764 C C . HIS A 1 97 ? 1.657 0.177 4.182 1.00 97.44 97 HIS A C 1
ATOM 766 O O . HIS A 1 97 ? 1.448 0.825 3.158 1.00 97.44 97 HIS A O 1
ATOM 772 N N . ILE A 1 98 ? 0.861 0.251 5.253 1.00 97.69 98 ILE A N 1
ATOM 773 C CA . ILE A 1 98 ? -0.339 1.095 5.291 1.00 97.69 98 ILE A CA 1
ATOM 774 C C . ILE A 1 98 ? 0.024 2.565 5.037 1.00 97.69 98 ILE A C 1
ATOM 776 O O . ILE A 1 98 ? -0.560 3.197 4.157 1.00 97.69 98 ILE A O 1
ATOM 780 N N . LEU A 1 99 ? 1.044 3.101 5.720 1.00 97.50 99 LEU A N 1
ATOM 781 C CA . LEU A 1 99 ? 1.507 4.479 5.511 1.00 97.50 99 LEU A CA 1
ATOM 782 C C . LEU A 1 99 ? 1.950 4.741 4.064 1.00 97.50 99 LEU A C 1
ATOM 784 O O . LEU A 1 99 ? 1.699 5.821 3.527 1.00 97.50 99 LEU A O 1
ATOM 788 N N . LYS A 1 100 ? 2.610 3.773 3.414 1.00 96.94 100 LYS A N 1
ATOM 789 C CA . LYS A 1 100 ? 3.021 3.902 2.007 1.00 96.94 100 LYS A CA 1
ATOM 790 C C . LYS A 1 100 ? 1.827 3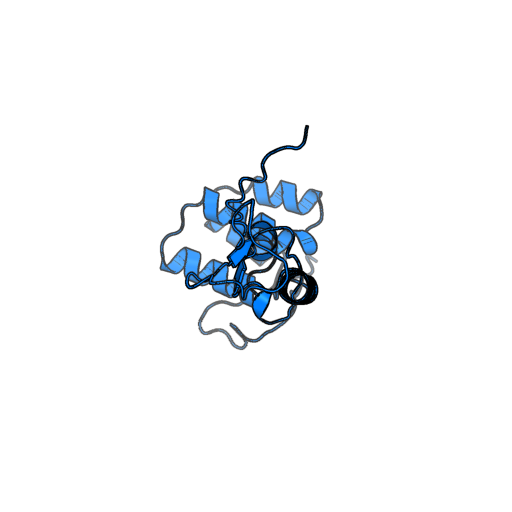.836 1.060 1.00 96.94 100 LYS A C 1
ATOM 792 O O . LYS A 1 100 ? 1.679 4.734 0.233 1.00 96.94 100 LYS A O 1
ATOM 797 N N . MET A 1 101 ? 0.960 2.838 1.203 1.00 97.19 101 MET A N 1
ATOM 798 C CA . MET A 1 101 ? -0.207 2.645 0.335 1.00 97.19 101 MET A CA 1
ATOM 799 C C . MET A 1 101 ? -1.206 3.802 0.445 1.00 97.19 101 MET A C 1
ATOM 801 O O . MET A 1 101 ? -1.776 4.230 -0.557 1.00 97.19 101 MET A O 1
ATOM 805 N N . MET A 1 102 ? -1.374 4.365 1.645 1.00 96.25 102 MET A N 1
ATOM 806 C CA . MET A 1 102 ? -2.250 5.511 1.887 1.00 96.25 102 MET A CA 1
ATOM 807 C C . MET A 1 102 ? -1.566 6.867 1.643 1.00 96.25 102 MET A C 1
ATOM 809 O O . MET A 1 102 ? -2.193 7.907 1.826 1.00 96.25 102 MET A O 1
ATOM 813 N N . GLY A 1 103 ? -0.305 6.906 1.201 1.00 92.69 103 GLY A N 1
ATOM 814 C CA . GLY A 1 103 ? 0.487 8.142 1.144 1.00 92.69 103 GLY A CA 1
ATOM 815 C C . GLY A 1 103 ? -0.080 9.251 0.245 1.00 92.69 103 GLY A C 1
ATOM 816 O O . GLY A 1 103 ? 0.158 10.423 0.512 1.00 92.69 103 GLY A O 1
ATOM 817 N N . LYS A 1 104 ? -0.851 8.907 -0.800 1.00 90.88 104 LYS A N 1
ATOM 818 C CA . LYS A 1 104 ? -1.579 9.889 -1.638 1.00 90.88 104 LYS A CA 1
ATOM 819 C C . LYS A 1 104 ? -2.953 10.282 -1.066 1.00 90.88 104 LYS A C 1
ATOM 821 O O . LYS A 1 104 ? -3.551 11.240 -1.542 1.00 90.88 104 LYS A O 1
ATOM 826 N N . ILE A 1 105 ? -3.467 9.525 -0.096 1.00 93.44 105 ILE A N 1
ATOM 827 C CA . ILE A 1 105 ? -4.785 9.711 0.533 1.00 93.44 105 ILE A CA 1
ATOM 828 C C . ILE A 1 105 ? -4.655 10.589 1.784 1.00 93.44 105 ILE A C 1
ATOM 830 O O . ILE A 1 105 ? -5.504 11.443 2.042 1.00 93.44 105 ILE A O 1
ATOM 834 N N . LEU A 1 106 ? -3.590 10.378 2.560 1.00 94.12 106 LEU A N 1
ATOM 835 C CA . LEU A 1 106 ? -3.352 11.055 3.830 1.00 94.12 106 LEU A CA 1
ATOM 836 C C . LEU A 1 106 ? -2.652 12.396 3.639 1.00 94.12 106 LEU A C 1
ATOM 838 O O . LEU A 1 106 ? -1.712 12.530 2.858 1.00 94.12 106 LEU A O 1
ATOM 842 N N . ASN A 1 107 ? -3.053 13.385 4.436 1.00 94.69 107 ASN A N 1
ATOM 843 C CA . ASN A 1 107 ? -2.242 14.584 4.613 1.00 94.69 107 ASN A CA 1
ATOM 844 C C . ASN A 1 107 ? -1.095 14.312 5.615 1.00 94.69 107 ASN A C 1
ATOM 846 O O . ASN A 1 107 ? -1.019 13.263 6.264 1.00 94.69 107 ASN A O 1
ATOM 850 N N . LYS A 1 108 ? -0.177 15.276 5.762 1.00 94.56 108 LYS A N 1
ATOM 851 C CA . LYS A 1 108 ? 0.984 15.145 6.658 1.00 94.56 108 LYS A CA 1
ATOM 852 C C . LYS A 1 108 ? 0.588 14.917 8.124 1.00 94.56 108 LYS A C 1
ATOM 854 O O . LYS A 1 108 ? 1.262 14.155 8.810 1.00 94.56 108 LYS A O 1
ATOM 859 N N . LYS A 1 109 ? -0.481 15.564 8.600 1.00 95.88 109 LYS A N 1
ATOM 860 C CA . LYS A 1 109 ? -0.981 15.412 9.973 1.00 95.88 109 LYS A CA 1
ATOM 861 C C . LYS A 1 109 ? -1.533 14.004 10.183 1.00 95.88 109 LYS A C 1
ATOM 863 O O . LYS A 1 109 ? -1.124 13.353 11.135 1.00 95.88 109 LYS A O 1
ATOM 868 N N . ASP A 1 110 ? -2.361 13.522 9.263 1.00 95.81 110 ASP A N 1
ATOM 869 C CA . ASP A 1 110 ? -2.962 12.185 9.324 1.00 95.81 110 ASP A CA 1
ATOM 870 C C . ASP A 1 110 ? -1.894 11.090 9.251 1.00 95.81 110 ASP A C 1
ATOM 872 O O . ASP A 1 110 ? -1.970 10.094 9.958 1.00 95.81 110 ASP A O 1
ATOM 876 N N . SER A 1 111 ? -0.847 11.298 8.447 1.00 96.31 111 SER A N 1
ATOM 877 C CA . SER A 1 111 ? 0.274 10.356 8.337 1.00 96.31 111 SER A CA 1
ATOM 878 C C . SER A 1 111 ? 1.045 10.239 9.654 1.00 96.31 111 SER A C 1
ATOM 880 O O . SER A 1 111 ? 1.423 9.147 10.073 1.00 96.31 111 SER A O 1
ATOM 882 N N . VAL A 1 112 ? 1.266 11.373 10.327 1.00 96.94 112 VAL A N 1
ATOM 883 C CA . VAL A 1 112 ? 1.886 11.401 11.657 1.00 96.94 112 VAL A CA 1
ATOM 884 C C . VAL A 1 112 ? 0.963 10.762 12.692 1.00 96.94 112 VAL A C 1
ATOM 886 O O . VAL A 1 112 ? 1.436 9.990 13.519 1.00 96.94 112 VAL A O 1
ATOM 889 N N . ASP A 1 113 ? -0.333 11.048 12.645 1.00 96.88 113 ASP A N 1
ATOM 890 C CA . ASP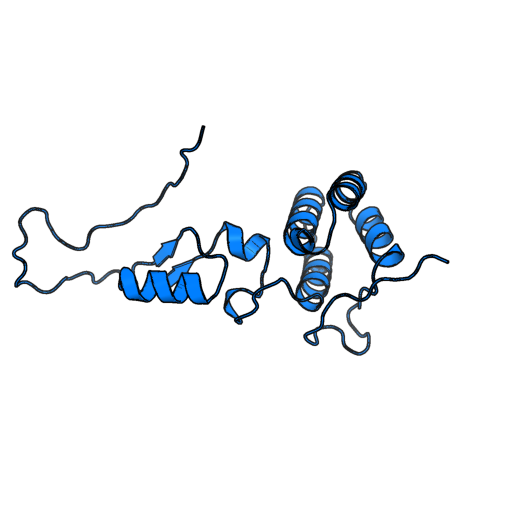 A 1 113 ? -1.320 10.492 13.572 1.00 96.88 113 ASP A CA 1
ATOM 891 C C . ASP A 1 113 ? -1.422 8.963 13.453 1.00 96.88 113 ASP A C 1
ATOM 893 O O . ASP A 1 113 ? -1.347 8.246 14.451 1.00 96.88 113 ASP A O 1
ATOM 897 N N . LEU A 1 114 ? -1.455 8.449 12.222 1.00 96.50 114 LEU A N 1
ATOM 898 C CA . LEU A 1 114 ? -1.445 7.018 11.934 1.00 96.50 114 LEU A CA 1
ATOM 899 C C . LEU A 1 114 ? -0.144 6.337 12.389 1.00 96.50 114 LEU A C 1
ATOM 901 O O . LEU A 1 114 ? -0.164 5.230 12.924 1.00 96.50 114 LEU A O 1
ATOM 905 N N . SER A 1 115 ? 1.002 7.010 12.232 1.00 96.50 115 SER A N 1
ATOM 906 C CA . SER A 1 115 ? 2.299 6.476 12.679 1.00 96.50 115 SER A CA 1
ATOM 907 C C . SER A 1 115 ? 2.426 6.340 14.203 1.00 96.50 115 SER A C 1
ATOM 909 O O . SER A 1 115 ? 3.278 5.593 14.682 1.00 96.50 115 SER A O 1
ATOM 911 N N . LYS A 1 116 ? 1.585 7.047 14.969 1.00 97.19 116 LYS A N 1
ATOM 912 C CA . LYS A 1 116 ? 1.559 6.982 16.437 1.00 97.19 116 LYS A CA 1
ATOM 913 C C . LYS A 1 116 ? 0.681 5.860 16.978 1.00 97.19 116 LYS A C 1
ATOM 915 O O . LYS A 1 116 ? 0.781 5.560 18.165 1.00 97.19 116 LYS A O 1
ATOM 920 N N . GLN A 1 117 ? -0.173 5.268 16.143 1.00 97.69 117 GLN A N 1
ATOM 921 C CA . GLN A 1 117 ? -1.031 4.168 16.571 1.00 97.69 117 GLN A CA 1
ATOM 922 C C . GLN A 1 117 ? -0.187 2.978 17.018 1.00 97.69 117 GLN A C 1
ATOM 924 O O . GLN A 1 117 ? 0.876 2.708 16.454 1.00 97.69 117 GLN A O 1
ATOM 929 N N . ILE A 1 118 ? -0.665 2.277 18.044 1.00 95.50 118 ILE A N 1
ATOM 930 C CA . ILE A 1 118 ? 0.033 1.149 18.657 1.00 95.50 118 ILE A CA 1
ATOM 931 C C . ILE A 1 118 ? -0.737 -0.127 18.336 1.00 95.50 118 ILE A C 1
ATOM 933 O O . ILE A 1 118 ? -1.920 -0.250 18.645 1.00 95.50 118 ILE A O 1
ATOM 937 N N . GLY A 1 119 ? -0.041 -1.098 17.747 1.00 96.44 119 GLY A N 1
ATOM 938 C CA . GLY A 1 119 ? -0.636 -2.373 17.366 1.00 96.44 119 GLY A CA 1
ATOM 939 C C . GLY A 1 119 ? -1.554 -2.278 16.144 1.00 96.44 119 GLY A C 1
ATOM 940 O O . GLY A 1 119 ? -1.936 -1.203 15.683 1.00 96.44 119 GLY A O 1
ATOM 941 N N . ILE A 1 120 ? -1.888 -3.443 15.588 1.00 96.81 120 ILE A N 1
ATOM 942 C CA . ILE A 1 120 ? -2.722 -3.532 14.382 1.00 96.81 120 ILE A CA 1
ATOM 943 C C . ILE A 1 120 ? -4.134 -3.011 14.665 1.00 96.81 120 ILE A C 1
ATOM 945 O O . ILE A 1 120 ? -4.672 -2.268 13.854 1.00 96.81 120 ILE A O 1
ATOM 949 N N . VAL A 1 121 ? -4.691 -3.335 15.836 1.00 96.75 121 VAL A N 1
ATOM 950 C CA . VAL A 1 121 ? -6.035 -2.904 16.249 1.00 96.75 121 VAL A CA 1
ATOM 951 C C . VAL A 1 121 ? -6.155 -1.380 16.245 1.00 96.75 121 VAL A C 1
ATOM 953 O O . VAL A 1 121 ? -7.039 -0.865 15.580 1.00 96.75 121 VAL A O 1
ATOM 956 N N . GLY A 1 122 ? -5.205 -0.652 16.845 1.00 97.38 122 GLY A N 1
ATOM 957 C CA . GLY A 1 122 ? -5.249 0.815 16.855 1.00 97.38 122 GLY A CA 1
ATOM 958 C C . GLY A 1 122 ? -5.166 1.442 15.458 1.00 97.38 122 GLY A C 1
ATOM 959 O O . GLY A 1 122 ? -5.76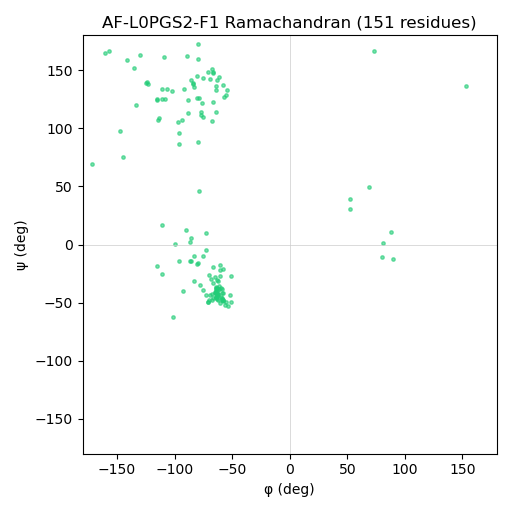7 2.481 15.205 1.00 97.38 122 GLY A O 1
ATOM 960 N N . ILE A 1 123 ? -4.464 0.802 14.516 1.00 97.81 123 ILE A N 1
ATOM 961 C CA . ILE A 1 123 ? -4.477 1.232 13.110 1.00 97.81 123 ILE A CA 1
ATOM 962 C C . ILE A 1 123 ? -5.841 0.968 12.466 1.00 97.81 123 ILE A C 1
ATOM 964 O O . ILE A 1 123 ? -6.329 1.826 11.734 1.00 97.81 123 ILE A O 1
ATOM 968 N N . LEU A 1 124 ? -6.448 -0.197 12.707 1.00 97.69 124 LEU A N 1
ATOM 969 C CA . LEU A 1 124 ? -7.766 -0.526 12.162 1.00 97.69 124 LEU A CA 1
ATOM 970 C C . LEU A 1 124 ? -8.836 0.420 12.699 1.00 97.69 124 LEU A C 1
ATOM 972 O O . LEU A 1 124 ? -9.559 0.990 11.890 1.00 97.69 124 LEU A O 1
ATOM 976 N N . ASP A 1 125 ? -8.854 0.667 14.008 1.00 97.06 125 ASP A N 1
ATOM 977 C CA . ASP A 1 125 ? -9.769 1.617 14.643 1.00 97.06 125 ASP A CA 1
ATOM 978 C C . ASP A 1 125 ? -9.599 3.013 14.032 1.00 97.06 125 ASP A C 1
ATOM 980 O O . ASP A 1 125 ? -10.564 3.631 13.585 1.00 97.06 125 ASP A O 1
ATOM 984 N N . TRP A 1 126 ? -8.353 3.479 13.892 1.00 97.00 126 TRP A N 1
ATOM 985 C CA . TRP A 1 126 ? -8.060 4.772 13.274 1.00 97.00 126 TRP A CA 1
ATOM 986 C C . TRP A 1 126 ? -8.597 4.878 11.839 1.00 97.00 126 TRP A C 1
ATOM 988 O O . TRP A 1 126 ? -9.118 5.933 11.450 1.00 97.00 126 TRP A O 1
ATOM 998 N N . ILE A 1 127 ? -8.462 3.807 11.042 1.00 96.69 127 ILE A N 1
ATOM 999 C CA . ILE A 1 127 ? -8.972 3.752 9.667 1.00 96.69 127 ILE A CA 1
ATOM 1000 C C . ILE A 1 127 ? -10.500 3.698 9.679 1.00 96.69 127 ILE A C 1
ATOM 1002 O O . ILE A 1 127 ? -11.122 4.476 8.960 1.00 96.69 127 ILE A O 1
ATOM 1006 N N . ASP A 1 128 ? -11.103 2.832 10.493 1.00 95.81 128 ASP A N 1
ATOM 1007 C CA . ASP A 1 128 ? -12.551 2.649 10.581 1.00 95.81 128 ASP A CA 1
ATOM 1008 C C . ASP A 1 128 ? -13.261 3.902 11.106 1.00 95.81 128 ASP A C 1
ATOM 1010 O O . ASP A 1 128 ? -14.401 4.147 10.730 1.00 95.81 128 ASP A O 1
ATOM 1014 N N . GLU A 1 129 ? -12.621 4.747 11.909 1.00 95.75 129 GLU A N 1
ATOM 1015 C CA . GLU A 1 129 ? -13.176 6.047 12.309 1.00 95.75 129 GLU A CA 1
ATOM 1016 C C . GLU A 1 129 ? -13.271 7.043 11.140 1.00 95.75 129 GLU A C 1
ATOM 1018 O O . GLU A 1 129 ? -14.140 7.913 11.125 1.00 95.75 129 GLU A O 1
ATOM 1023 N N . ARG A 1 130 ? -12.370 6.942 10.153 1.00 95.25 130 ARG A N 1
ATOM 1024 C CA . ARG A 1 130 ? -12.160 7.972 9.115 1.00 95.25 130 ARG A CA 1
ATOM 1025 C C . ARG A 1 130 ? -12.604 7.542 7.724 1.00 95.25 130 ARG A C 1
ATOM 1027 O O . ARG A 1 130 ? -12.920 8.397 6.896 1.00 95.25 130 ARG A O 1
ATOM 1034 N N . PHE A 1 131 ? -12.628 6.245 7.454 1.00 96.31 131 PHE A N 1
ATOM 1035 C CA . PHE A 1 131 ? -12.899 5.671 6.144 1.00 96.31 131 PHE A CA 1
ATOM 1036 C C . PHE A 1 131 ? -13.879 4.503 6.251 1.00 96.31 131 PHE A C 1
ATOM 1038 O O . PHE A 1 131 ? -13.958 3.807 7.263 1.00 96.31 131 PHE A O 1
ATOM 1045 N N . VAL A 1 132 ? -14.642 4.273 5.185 1.00 95.62 132 VAL A N 1
ATOM 1046 C CA . VAL A 1 132 ? -15.392 3.025 5.012 1.00 95.62 132 VAL A CA 1
ATOM 1047 C C . VAL A 1 132 ? -14.404 1.952 4.569 1.00 95.62 132 VAL A C 1
ATOM 1049 O O . VAL A 1 132 ? -13.863 2.031 3.469 1.00 95.62 132 VAL A O 1
ATOM 1052 N N . LEU A 1 133 ? -14.136 0.972 5.429 1.00 95.50 133 LEU A N 1
ATOM 1053 C CA . LEU A 1 133 ? -13.200 -0.113 5.150 1.00 95.50 133 LEU A CA 1
ATOM 1054 C C . LEU A 1 133 ? -13.966 -1.435 5.077 1.00 95.50 133 LEU A C 1
ATOM 1056 O O . LEU A 1 133 ? -14.402 -1.952 6.107 1.00 95.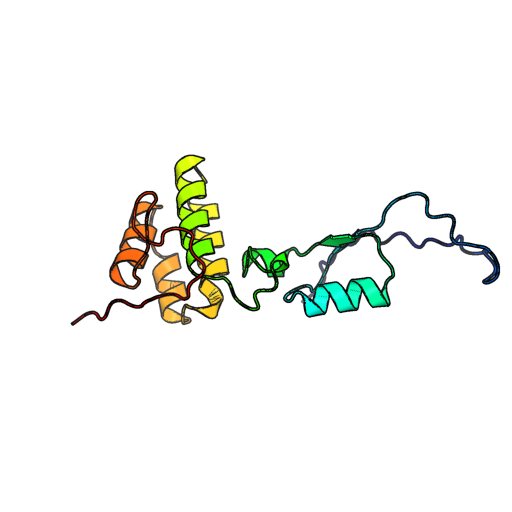50 133 LEU A O 1
ATOM 1060 N N . ARG A 1 134 ? -14.136 -1.981 3.868 1.00 96.06 134 ARG A N 1
ATOM 1061 C CA . ARG A 1 134 ? -14.898 -3.218 3.683 1.00 96.06 134 ARG A CA 1
ATOM 1062 C C . ARG A 1 134 ? -14.089 -4.431 4.135 1.00 96.06 134 ARG A C 1
ATOM 1064 O O . ARG A 1 134 ? -12.874 -4.490 3.931 1.00 96.06 134 ARG A O 1
ATOM 1071 N N . ARG A 1 135 ? -14.760 -5.412 4.733 1.00 95.06 135 ARG A N 1
ATOM 1072 C CA . ARG A 1 135 ? -14.181 -6.677 5.222 1.00 95.06 135 ARG A CA 1
ATOM 1073 C C . ARG A 1 135 ? -14.607 -7.872 4.355 1.00 95.06 135 ARG A C 1
ATOM 1075 O O . ARG A 1 135 ? -15.591 -7.773 3.619 1.00 95.06 135 ARG A O 1
ATOM 1082 N N . PRO A 1 136 ? -13.898 -9.016 4.412 1.00 95.62 136 PRO A N 1
ATOM 1083 C CA . PRO A 1 136 ? -14.325 -10.215 3.696 1.00 95.62 136 PRO A CA 1
ATOM 1084 C C . PRO A 1 136 ? -15.761 -10.610 4.044 1.00 95.62 136 PRO A C 1
ATOM 1086 O O . PRO A 1 136 ? -16.138 -10.659 5.211 1.00 95.62 136 PRO A O 1
ATOM 1089 N N . GLY A 1 137 ? -16.556 -10.907 3.017 1.00 94.19 137 GLY A N 1
ATOM 1090 C CA . GLY A 1 137 ? -17.978 -11.229 3.160 1.00 94.19 137 GLY A CA 1
ATOM 1091 C C . GLY A 1 137 ? -18.913 -10.020 3.077 1.00 94.19 137 GLY A C 1
ATOM 1092 O O . GLY A 1 137 ? -20.112 -10.208 2.881 1.00 94.19 137 GLY A O 1
ATOM 1093 N N . GLU A 1 138 ? -18.397 -8.790 3.144 1.00 95.25 138 GLU A N 1
ATOM 1094 C CA . GLU A 1 138 ? -19.213 -7.592 2.951 1.00 95.25 138 GLU A CA 1
ATOM 1095 C C . GLU A 1 138 ? -19.460 -7.298 1.459 1.00 95.25 138 GLU A C 1
ATOM 1097 O O . GLU A 1 138 ? -18.577 -7.516 0.615 1.00 95.25 138 GLU A O 1
ATOM 1102 N N . PRO A 1 139 ? -20.643 -6.765 1.095 1.00 94.81 139 PRO A N 1
ATOM 1103 C CA . PRO A 1 139 ? -20.934 -6.373 -0.278 1.00 94.81 139 PRO A CA 1
ATOM 1104 C C . PRO A 1 139 ? -19.899 -5.388 -0.829 1.00 94.81 139 PRO A C 1
ATOM 1106 O O . PRO A 1 139 ? -19.613 -4.350 -0.237 1.00 94.81 139 PRO A O 1
ATOM 1109 N N . GLY A 1 140 ? -19.352 -5.701 -2.004 1.00 91.62 140 GLY A N 1
ATOM 1110 C CA . GLY A 1 140 ? -18.373 -4.843 -2.672 1.00 91.62 140 GLY A CA 1
ATOM 1111 C C . GLY A 1 140 ? -16.937 -4.975 -2.162 1.00 91.62 140 GLY A C 1
ATOM 1112 O O . GLY A 1 140 ? -16.063 -4.291 -2.702 1.00 91.62 140 GLY A O 1
ATOM 1113 N N . PHE A 1 141 ? -16.661 -5.856 -1.192 1.00 95.38 141 PHE A N 1
ATOM 1114 C CA . PHE A 1 141 ? -15.290 -6.202 -0.822 1.00 95.38 141 PHE A CA 1
ATOM 1115 C C . PHE A 1 141 ? -14.524 -6.726 -2.041 1.00 95.38 141 PHE A C 1
ATOM 1117 O O . PHE A 1 141 ? -14.969 -7.626 -2.755 1.00 95.38 141 PHE A O 1
ATOM 1124 N N . GLY A 1 142 ? -13.362 -6.133 -2.303 1.00 87.94 142 GLY A N 1
ATOM 1125 C CA . GLY A 1 142 ? -12.510 -6.504 -3.425 1.00 87.94 142 GLY A CA 1
ATOM 1126 C C . GLY A 1 142 ? -12.922 -5.932 -4.791 1.00 87.94 142 GLY A C 1
ATOM 1127 O O . GLY A 1 142 ? -12.119 -5.971 -5.730 1.00 87.94 142 GLY A O 1
ATOM 1128 N N . ASN A 1 143 ? -14.098 -5.330 -4.937 1.00 94.75 143 ASN A N 1
ATOM 1129 C CA . ASN A 1 143 ? -14.413 -4.603 -6.167 1.00 94.75 143 ASN A CA 1
ATOM 1130 C C . ASN A 1 143 ? -13.549 -3.346 -6.253 1.00 94.75 143 ASN A C 1
ATOM 1132 O O . ASN A 1 143 ? -13.297 -2.705 -5.241 1.00 94.75 143 ASN A O 1
ATOM 1136 N N . VAL A 1 144 ? -13.080 -2.972 -7.442 1.00 95.06 144 VAL A N 1
ATOM 1137 C CA . VAL A 1 144 ? -12.245 -1.772 -7.598 1.00 95.06 144 VAL A CA 1
ATOM 1138 C C . VAL A 1 144 ? -13.077 -0.527 -7.297 1.00 95.06 144 VAL A C 1
ATOM 1140 O O . VAL A 1 144 ? -14.100 -0.295 -7.932 1.00 95.06 144 VAL A O 1
ATOM 1143 N N . HIS A 1 145 ? -12.630 0.278 -6.336 1.00 94.06 145 HIS A N 1
ATOM 1144 C CA . HIS A 1 145 ? -13.262 1.543 -5.970 1.00 94.06 145 HIS A CA 1
ATOM 1145 C C . HIS A 1 145 ? -12.261 2.488 -5.287 1.00 94.06 145 HIS A C 1
ATOM 1147 O O . HIS A 1 145 ? -11.153 2.086 -4.906 1.00 94.06 145 HIS A O 1
ATOM 1153 N N . ILE A 1 146 ? -12.661 3.754 -5.167 1.00 92.12 146 ILE A N 1
ATOM 1154 C CA . ILE A 1 146 ? -11.947 4.789 -4.411 1.00 92.12 146 ILE A CA 1
ATOM 1155 C C . ILE A 1 146 ? -12.412 4.807 -2.953 1.00 92.12 146 ILE A C 1
ATOM 1157 O O . ILE A 1 146 ? -13.472 4.282 -2.637 1.00 92.12 146 ILE A O 1
ATOM 1161 N N . TYR A 1 147 ? -11.618 5.414 -2.074 1.00 93.38 147 TYR A N 1
ATOM 1162 C CA . TYR A 1 147 ? -11.947 5.505 -0.654 1.00 93.38 147 TYR A CA 1
ATOM 1163 C C . TYR A 1 147 ? -13.176 6.391 -0.415 1.00 93.38 147 TYR A C 1
ATOM 1165 O O . TYR A 1 147 ? -13.378 7.397 -1.097 1.00 93.38 147 TYR A O 1
ATOM 1173 N N . GLU A 1 148 ? -13.942 6.062 0.620 1.00 94.56 148 GLU A N 1
ATOM 1174 C CA . GLU A 1 148 ? -15.063 6.865 1.107 1.00 94.56 148 GLU A CA 1
ATOM 1175 C C . GLU A 1 148 ? -14.726 7.351 2.519 1.00 94.56 148 GLU A C 1
ATOM 1177 O O . GLU A 1 148 ? -14.389 6.546 3.389 1.00 94.56 148 GLU A O 1
ATOM 1182 N N . LYS A 1 149 ? -14.766 8.670 2.749 1.00 92.88 149 LYS A N 1
ATOM 1183 C CA . LYS A 1 149 ? -14.511 9.250 4.075 1.00 92.88 149 LYS A CA 1
ATOM 1184 C C . LYS A 1 149 ? -15.782 9.227 4.914 1.00 92.88 149 LYS A C 1
ATOM 1186 O O . LYS A 1 149 ? -16.850 9.590 4.428 1.00 92.88 149 LYS A O 1
ATOM 1191 N N . LYS A 1 150 ? -15.649 8.873 6.188 1.00 92.25 150 LYS A N 1
ATOM 1192 C CA . LYS A 1 150 ? -16.707 9.049 7.183 1.00 92.25 150 LYS A CA 1
ATOM 1193 C C . LYS A 1 150 ? -16.680 10.502 7.653 1.00 92.25 150 LYS A C 1
ATOM 1195 O O . LYS A 1 150 ? -15.632 11.017 8.041 1.00 92.25 150 LYS A O 1
ATOM 1200 N N . TYR A 1 151 ? -17.819 11.182 7.569 1.00 78.06 151 TYR A N 1
ATOM 1201 C CA . TYR A 1 151 ? -17.967 12.511 8.152 1.00 78.06 151 TYR A CA 1
ATOM 1202 C C . TYR A 1 151 ? -18.153 12.341 9.658 1.00 78.06 151 TYR A C 1
ATOM 1204 O O . TYR A 1 151 ? -19.140 11.754 10.095 1.00 78.06 151 TYR A O 1
ATOM 1212 N N . ILE A 1 152 ? -17.184 12.820 10.435 1.00 61.94 152 ILE A N 1
ATOM 1213 C CA . ILE A 1 152 ? -17.336 12.954 11.883 1.00 61.94 152 ILE A CA 1
ATOM 1214 C C . ILE A 1 152 ? -18.230 14.182 12.085 1.00 61.94 152 ILE A C 1
ATOM 1216 O O . ILE A 1 152 ? -17.819 15.291 11.735 1.00 61.94 152 ILE A O 1
ATOM 1220 N N . ILE A 1 153 ? -19.468 13.951 12.526 1.00 49.16 153 ILE A N 1
ATOM 1221 C CA . ILE A 1 153 ? -20.440 14.993 12.894 1.00 49.16 153 ILE A CA 1
ATOM 1222 C C . ILE A 1 153 ? -20.091 15.518 14.285 1.00 49.16 153 ILE A C 1
ATOM 1224 O O . ILE A 1 153 ? -19.773 14.669 15.149 1.00 49.16 153 ILE A O 1
#

Sequence (153 aa):
TSSWCRLYGVHGRRRNQKSSEPNLLLVPVVANGDVFTLSDANCIAKYTNVNGIMSSRGILFNPALFSGFDSCPWSAIERFIEYSLSYGLNFHLFQQHILKMMGKILNKKDSVDLSKQIGIVGILDWIDERFVLRRPGEPGFGNVHIYEKKYII

InterPro domains:
  IPR013785 Aldolase-type TIM barrel [G3DSA:3.20.20.70] (2-71)
  IPR035587 DUS-like, FMN-binding domain [PF01207] (26-112)

Radius of gyration: 20.39 Å; Cα contacts (8 Å, |Δi|>4): 168; chains: 1; bounding box: 56×32×56 Å

Nearest PDB structures (foldseek):
  6ezc-assembly1_A  TM=7.302E-01  e=1.013E-04  Homo sapiens
  6ezb-assembly1_A  TM=7.261E-01  e=1.013E-04  Homo sapiens
  4wfs-assembly1_A  TM=7.212E-01  e=2.785E-04  Homo sapiens
  4xp7-assembly1_A  TM=6.916E-01  e=3.160E-04  Homo sapiens
  8e5h-assembly1_A  TM=5.086E-01  e=6.386E-02  Stutzerimonas chloritidismutans AW-1

Organism: Pneumocystis jirovecii (NCBI:txid42068)

Mean predicted aligned error: 8.84 Å

Secondary structure (DSSP, 8-state):
-----------SS-TT--TTS-----S--EEES---SHHHHHHHHHHH--SEEE-SHHHHH-TTGGGT-SS--HHHHHHHHHHHHHTT--HHHHHHHHHHHTTTTS-HHHHHHHHT--HHHHHHHHHHHHB----TTSTTTTS-----B----

Solvent-accessible surface area (backbone atoms only — not comparable to full-atom values): 9383 Å² total; per-residue (Å²): 140,89,85,84,83,90,72,91,79,80,75,68,62,62,99,84,61,59,94,87,60,81,72,80,62,89,64,88,44,68,49,71,66,90,26,61,35,46,65,43,43,52,51,50,36,70,73,68,69,46,77,41,74,45,54,70,70,30,40,52,35,14,80,45,22,88,78,64,36,86,55,47,45,38,30,55,53,40,49,49,51,50,50,35,61,76,71,64,56,55,53,69,61,49,52,52,46,51,54,38,39,38,51,90,79,47,53,75,66,53,50,53,55,58,69,66,44,64,60,61,65,43,45,50,53,59,42,57,65,44,29,69,73,62,47,94,91,43,92,69,47,72,45,89,43,76,78,46,74,49,82,84,128